Protein AF-A0A239CZN4-F1 (afdb_monomer_lite)

Structure (mmCIF, N/CA/C/O backbone):
data_AF-A0A239CZN4-F1
#
_entry.id   AF-A0A239CZN4-F1
#
loop_
_atom_site.group_PDB
_atom_site.id
_atom_site.type_symbol
_atom_site.label_atom_id
_atom_site.label_alt_id
_atom_site.label_comp_id
_atom_site.label_asym_id
_atom_site.label_entity_id
_atom_site.label_seq_id
_atom_site.pdbx_PDB_ins_code
_atom_site.Cartn_x
_atom_site.Cartn_y
_atom_site.Cartn_z
_atom_site.occupancy
_atom_site.B_iso_or_equiv
_atom_site.auth_seq_id
_atom_site.auth_comp_id
_atom_site.auth_asym_id
_atom_site.auth_atom_id
_atom_site.pdbx_PDB_model_num
ATOM 1 N N . MET A 1 1 ? -12.106 -15.933 10.822 1.00 53.41 1 MET A N 1
ATOM 2 C CA . MET A 1 1 ? -10.878 -16.719 10.555 1.00 53.41 1 MET A CA 1
ATOM 3 C C . MET A 1 1 ? -10.633 -17.685 11.707 1.00 53.41 1 MET A C 1
ATOM 5 O O . MET A 1 1 ? -11.242 -17.490 12.752 1.00 53.41 1 MET A O 1
ATOM 9 N N . ALA A 1 2 ? -9.791 -18.710 11.541 1.00 61.53 2 ALA A N 1
ATOM 10 C CA . ALA A 1 2 ? -9.478 -19.659 12.620 1.00 61.53 2 ALA A CA 1
ATOM 11 C C . ALA A 1 2 ? -8.825 -18.982 13.847 1.00 61.53 2 ALA A C 1
ATOM 13 O O . ALA A 1 2 ? -8.960 -19.475 14.961 1.00 61.53 2 ALA A O 1
ATOM 14 N N . ASP A 1 3 ? -8.218 -17.808 13.654 1.00 77.19 3 ASP A N 1
ATOM 15 C CA . ASP A 1 3 ? -7.420 -17.101 14.665 1.00 77.19 3 ASP A CA 1
ATOM 16 C C . ASP A 1 3 ? -8.192 -16.020 15.450 1.00 77.19 3 ASP A C 1
ATOM 18 O O . ASP A 1 3 ? -7.593 -15.159 16.084 1.00 77.19 3 ASP A O 1
ATOM 22 N N . GLY A 1 4 ? -9.530 -16.015 15.389 1.00 87.38 4 GLY A N 1
ATOM 23 C CA . GLY A 1 4 ? -10.356 -15.071 16.160 1.00 87.38 4 GLY A CA 1
ATOM 24 C C . GLY A 1 4 ? -10.508 -13.668 15.557 1.00 87.38 4 GLY A C 1
ATOM 25 O O . GLY A 1 4 ? -11.136 -12.811 16.172 1.00 87.38 4 GLY A O 1
ATOM 26 N N . PHE A 1 5 ? -10.006 -13.432 14.342 1.00 89.69 5 PHE A N 1
ATOM 27 C CA . PHE A 1 5 ? -10.217 -12.176 13.615 1.00 89.69 5 PHE A CA 1
ATOM 28 C C . PHE A 1 5 ? -11.452 -12.223 12.706 1.00 89.69 5 PHE A C 1
ATOM 30 O O . PHE A 1 5 ? -11.695 -13.215 11.995 1.00 89.69 5 PHE A O 1
ATOM 37 N N . ALA A 1 6 ? -12.177 -11.104 12.674 1.00 93.38 6 ALA A N 1
ATOM 38 C CA . ALA A 1 6 ? -13.019 -10.736 11.545 1.00 93.38 6 ALA A CA 1
ATOM 39 C C . ALA A 1 6 ? -12.123 -10.171 10.435 1.00 93.38 6 ALA A C 1
ATOM 41 O O . ALA A 1 6 ? -11.251 -9.348 10.699 1.00 93.38 6 ALA A O 1
ATOM 42 N N . ALA A 1 7 ? -12.322 -10.638 9.206 1.00 94.12 7 ALA A N 1
ATOM 43 C CA . ALA A 1 7 ? -11.531 -10.223 8.057 1.00 94.12 7 ALA A CA 1
ATOM 44 C C . ALA A 1 7 ? -12.462 -9.834 6.912 1.00 94.12 7 ALA A C 1
ATOM 46 O O . ALA A 1 7 ? -13.490 -10.478 6.696 1.00 94.12 7 ALA A O 1
ATOM 47 N N . ALA A 1 8 ? -12.075 -8.794 6.185 1.00 95.06 8 ALA A N 1
ATOM 48 C CA . ALA A 1 8 ? -12.744 -8.333 4.984 1.00 95.06 8 ALA A CA 1
ATOM 49 C C . ALA A 1 8 ? -11.689 -7.964 3.942 1.00 95.06 8 ALA A C 1
ATOM 51 O O . ALA A 1 8 ? -10.592 -7.518 4.283 1.00 95.06 8 ALA A O 1
ATOM 52 N N . THR A 1 9 ? -12.033 -8.148 2.675 1.00 95.69 9 THR A N 1
ATOM 53 C CA . THR A 1 9 ? -11.212 -7.758 1.533 1.00 95.69 9 THR A CA 1
ATOM 54 C C . THR A 1 9 ? -12.072 -6.964 0.564 1.00 95.69 9 THR A C 1
ATOM 56 O O . THR A 1 9 ? -13.264 -7.237 0.414 1.00 95.69 9 THR A O 1
ATOM 59 N N . ILE A 1 10 ? -11.471 -5.975 -0.093 1.00 95.12 10 ILE A N 1
ATOM 60 C CA . ILE A 1 10 ? -12.097 -5.247 -1.195 1.00 95.12 10 ILE A CA 1
ATOM 61 C C . ILE A 1 10 ? -11.219 -5.378 -2.437 1.00 95.12 10 ILE A C 1
ATOM 63 O O . ILE A 1 10 ? -9.991 -5.393 -2.345 1.00 95.12 10 ILE A O 1
ATOM 67 N N . GLU A 1 11 ? -11.859 -5.494 -3.597 1.00 95.62 11 GLU A N 1
ATOM 68 C CA . GLU A 1 11 ? -11.180 -5.440 -4.893 1.00 95.62 11 GLU A CA 1
ATOM 69 C C . GLU A 1 11 ? -10.540 -4.064 -5.087 1.00 95.62 11 GLU A C 1
ATOM 71 O O . GLU A 1 11 ? -11.185 -3.045 -4.839 1.00 95.62 11 GLU A O 1
ATOM 76 N N . LEU A 1 12 ? -9.297 -4.012 -5.568 1.00 94.88 12 LEU A N 1
ATOM 77 C CA . LEU A 1 12 ? -8.618 -2.748 -5.872 1.00 94.88 12 LEU A CA 1
ATOM 78 C C . LEU A 1 12 ? -9.277 -2.018 -7.058 1.00 94.88 12 LEU A C 1
ATOM 80 O O . LEU A 1 12 ? -9.853 -2.668 -7.934 1.00 94.88 12 LEU A O 1
ATOM 84 N N . PRO A 1 13 ? -9.174 -0.678 -7.144 1.00 96.50 13 PRO A N 1
ATOM 85 C CA . PRO A 1 13 ? -9.625 0.068 -8.315 1.00 96.50 13 PRO A CA 1
ATOM 86 C C . PRO A 1 13 ? -9.069 -0.507 -9.624 1.00 96.50 13 PRO A C 1
ATOM 88 O O . PRO A 1 13 ? -7.860 -0.547 -9.832 1.00 96.50 13 PRO A O 1
ATOM 91 N N . GLY A 1 14 ? -9.963 -0.937 -10.518 1.00 94.44 14 GLY A N 1
ATOM 92 C CA . GLY A 1 14 ? -9.586 -1.548 -11.796 1.00 94.44 14 GLY A CA 1
ATOM 93 C C . GLY A 1 14 ? -9.121 -3.008 -11.713 1.00 94.44 14 GLY A C 1
ATOM 94 O O . GLY A 1 14 ? -8.485 -3.474 -12.656 1.00 94.44 14 GLY A O 1
ATOM 95 N N . SER A 1 15 ? -9.419 -3.726 -10.627 1.00 92.50 15 SER A N 1
ATOM 96 C CA . SER A 1 15 ? -9.221 -5.179 -10.491 1.00 92.50 15 SER A CA 1
ATOM 97 C C . SER A 1 15 ? -10.546 -5.948 -10.531 1.00 92.50 15 SER A C 1
ATOM 99 O O . SER A 1 15 ? -11.621 -5.357 -10.407 1.00 92.50 15 SER A O 1
ATOM 101 N N . GLY A 1 16 ? -10.469 -7.267 -10.734 1.00 91.69 16 GLY A N 1
ATOM 102 C CA . GLY A 1 16 ? -11.645 -8.133 -10.840 1.00 91.69 16 GLY A CA 1
ATOM 103 C C . GLY A 1 16 ? -12.614 -7.653 -11.924 1.00 91.69 16 GLY A C 1
ATOM 104 O O . GLY A 1 16 ? -12.197 -7.338 -13.041 1.00 91.69 16 GLY A O 1
ATOM 105 N N . ASP A 1 17 ? -13.891 -7.542 -11.559 1.00 93.62 17 ASP A N 1
ATOM 106 C CA . ASP A 1 17 ? -14.970 -7.050 -12.429 1.00 93.62 17 ASP A CA 1
ATOM 107 C C . ASP A 1 17 ? -15.073 -5.511 -12.471 1.00 93.62 17 ASP A C 1
ATOM 109 O O . ASP A 1 17 ? -15.976 -4.952 -13.103 1.00 93.62 17 ASP A O 1
ATOM 113 N N . ARG A 1 18 ? -14.183 -4.785 -11.780 1.00 95.12 18 ARG A N 1
ATOM 114 C CA . ARG A 1 18 ? -14.235 -3.318 -11.730 1.00 95.12 18 ARG A CA 1
ATOM 115 C C . ARG A 1 18 ? -13.754 -2.718 -13.060 1.00 95.12 18 ARG A C 1
ATOM 117 O O . ARG A 1 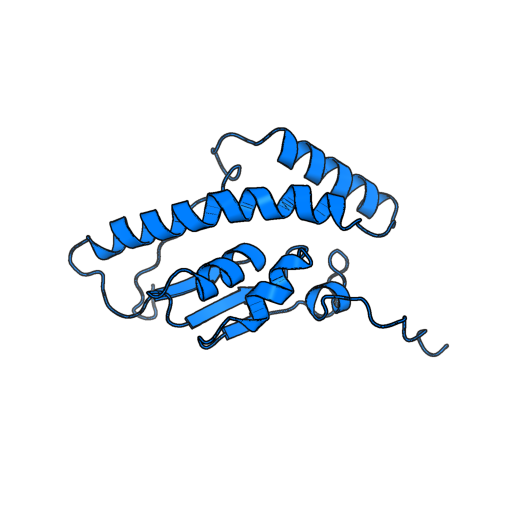18 ? -12.781 -3.209 -13.636 1.00 95.12 18 ARG A O 1
ATOM 124 N N . PRO A 1 19 ? -14.366 -1.611 -13.532 1.00 95.06 19 PRO A N 1
ATOM 125 C CA . PRO A 1 19 ? -13.938 -0.944 -14.757 1.00 95.06 19 PRO A CA 1
ATOM 126 C C . PRO A 1 19 ? -12.449 -0.597 -14.739 1.00 95.06 19 PRO A C 1
ATOM 128 O O . PRO A 1 19 ? -11.950 0.019 -13.791 1.00 95.06 19 PRO A O 1
ATOM 131 N N . ARG A 1 20 ? -11.749 -0.981 -15.808 1.00 93.50 20 ARG A N 1
ATOM 132 C CA . ARG A 1 20 ? -10.328 -0.690 -15.989 1.00 93.50 20 ARG A CA 1
ATOM 133 C C . ARG A 1 20 ? -10.107 0.791 -16.292 1.00 93.50 20 ARG A C 1
ATOM 135 O O . ARG A 1 20 ? -10.962 1.466 -16.863 1.00 93.50 20 ARG A O 1
ATOM 142 N N . SER A 1 21 ? -8.940 1.298 -15.901 1.00 94.06 21 SER A N 1
ATOM 143 C CA . SER A 1 21 ? -8.503 2.648 -16.254 1.00 94.06 21 SER A CA 1
ATOM 144 C C . SER A 1 21 ? -7.577 2.585 -17.458 1.00 94.06 21 SER A C 1
ATOM 146 O O . SER A 1 21 ? -6.497 2.010 -17.347 1.00 94.06 21 SER A O 1
ATOM 148 N N . ALA A 1 22 ? -7.942 3.242 -18.561 1.00 94.88 22 ALA A N 1
ATOM 149 C CA . ALA A 1 22 ? -7.109 3.287 -19.765 1.00 94.88 22 ALA A CA 1
ATOM 150 C C . ALA A 1 22 ? -5.688 3.816 -19.479 1.00 94.88 22 ALA A C 1
ATOM 152 O O . ALA A 1 22 ? -4.711 3.329 -20.039 1.00 94.88 22 ALA A O 1
ATOM 153 N N . SER A 1 23 ? -5.549 4.779 -18.559 1.00 93.69 23 SER A N 1
ATOM 154 C CA . SER A 1 23 ? -4.235 5.296 -18.154 1.00 93.69 23 SER A CA 1
ATOM 155 C C . SER A 1 23 ? -3.386 4.259 -17.412 1.00 93.69 23 SER A C 1
ATOM 157 O O . SER A 1 23 ? -2.176 4.203 -17.630 1.00 93.69 23 SER A O 1
ATOM 159 N N . ALA A 1 24 ? -4.014 3.435 -16.568 1.00 94.00 24 ALA A N 1
ATOM 160 C CA . ALA A 1 24 ? -3.340 2.379 -15.817 1.00 94.00 24 ALA A CA 1
ATOM 161 C C . ALA A 1 24 ? -2.992 1.196 -16.727 1.00 94.00 24 ALA A C 1
ATOM 163 O O . ALA A 1 24 ? -1.912 0.631 -16.609 1.00 94.00 24 ALA A O 1
ATOM 164 N N . GLU A 1 25 ? -3.864 0.857 -17.679 1.00 96.00 25 GLU A N 1
ATOM 165 C CA . GLU A 1 25 ? -3.579 -0.146 -18.710 1.00 96.00 25 GLU A CA 1
ATOM 166 C C . GLU A 1 25 ? -2.394 0.270 -19.581 1.00 96.00 25 GLU A C 1
ATOM 168 O O . GLU A 1 25 ? -1.489 -0.531 -19.809 1.00 96.00 25 GLU A O 1
ATOM 173 N N . GLN A 1 26 ? -2.342 1.538 -19.997 1.00 97.06 26 GLN A N 1
ATOM 174 C CA . GLN A 1 26 ? -1.193 2.060 -20.731 1.00 97.06 26 GLN A CA 1
ATOM 175 C C . GLN A 1 26 ? 0.088 2.015 -19.886 1.00 97.06 26 GLN A C 1
ATOM 177 O O . GLN A 1 26 ? 1.125 1.599 -20.392 1.00 97.06 26 GLN A O 1
ATOM 182 N N . ALA A 1 27 ? 0.030 2.399 -18.604 1.00 96.69 27 ALA A N 1
ATOM 183 C CA . ALA A 1 27 ? 1.193 2.334 -17.714 1.00 96.69 27 ALA A CA 1
ATOM 184 C C . ALA A 1 27 ? 1.678 0.887 -17.505 1.00 96.69 27 ALA A C 1
ATOM 186 O O . ALA A 1 27 ? 2.877 0.632 -17.550 1.00 96.69 27 ALA A O 1
ATOM 187 N N . HIS A 1 28 ? 0.762 -0.077 -17.369 1.00 94.69 28 HIS A N 1
ATOM 188 C CA . HIS A 1 28 ? 1.096 -1.503 -17.347 1.00 94.69 28 HIS A CA 1
ATOM 189 C C . HIS A 1 28 ? 1.739 -1.983 -18.654 1.00 94.69 28 HIS A C 1
ATOM 191 O O . HIS A 1 28 ? 2.678 -2.772 -18.616 1.00 94.69 28 HIS A O 1
ATOM 197 N N . ALA A 1 29 ? 1.248 -1.541 -19.814 1.00 96.94 29 ALA A N 1
ATOM 198 C CA . ALA A 1 29 ? 1.836 -1.910 -21.100 1.00 96.94 29 ALA A CA 1
ATOM 199 C C . ALA A 1 29 ? 3.254 -1.337 -21.263 1.00 96.94 29 ALA A C 1
ATOM 201 O O . ALA A 1 29 ? 4.139 -2.015 -21.781 1.00 96.94 29 ALA A O 1
ATOM 202 N N . ASP A 1 30 ? 3.475 -0.105 -20.804 1.00 96.88 30 ASP A N 1
ATOM 203 C CA . ASP A 1 30 ? 4.794 0.530 -20.810 1.00 96.88 30 ASP A CA 1
ATOM 204 C C . ASP A 1 30 ? 5.760 -0.178 -19.843 1.00 96.88 30 ASP A C 1
ATOM 206 O O . ASP A 1 30 ? 6.906 -0.435 -20.211 1.00 96.88 30 ASP A O 1
ATOM 210 N N . LEU A 1 31 ? 5.278 -0.575 -18.658 1.00 94.62 31 LEU A N 1
ATOM 211 C CA . LEU A 1 31 ? 6.028 -1.384 -17.695 1.00 94.62 31 LEU A CA 1
ATOM 212 C C . LEU A 1 31 ? 6.470 -2.722 -18.298 1.00 94.62 31 LEU A C 1
ATOM 214 O O . LEU A 1 31 ? 7.655 -3.040 -18.267 1.00 94.62 31 LEU A O 1
ATOM 218 N N . HIS A 1 32 ? 5.539 -3.494 -18.866 1.00 94.50 32 HIS A N 1
ATOM 219 C CA . HIS A 1 32 ? 5.872 -4.788 -19.466 1.00 94.50 32 HIS A CA 1
ATOM 220 C C . HIS A 1 32 ? 6.893 -4.647 -20.594 1.00 94.50 32 HIS A C 1
ATOM 222 O O . HIS A 1 32 ? 7.833 -5.430 -20.653 1.00 94.50 32 HIS A O 1
ATOM 228 N N . ARG A 1 33 ? 6.772 -3.613 -21.434 1.00 95.75 33 ARG A N 1
ATOM 229 C CA . ARG A 1 33 ? 7.733 -3.356 -22.514 1.00 95.75 33 ARG A CA 1
ATOM 230 C C . ARG A 1 33 ? 9.150 -3.116 -21.985 1.00 95.75 33 ARG A C 1
ATOM 232 O O . ARG A 1 33 ? 10.096 -3.645 -22.558 1.00 95.75 33 ARG A O 1
ATOM 239 N N . ALA A 1 34 ? 9.295 -2.342 -20.906 1.00 92.88 34 ALA A N 1
ATOM 240 C CA . ALA A 1 34 ? 10.596 -2.101 -20.280 1.00 92.88 34 ALA A CA 1
ATOM 241 C C . ALA A 1 34 ? 11.189 -3.397 -19.703 1.00 92.88 34 ALA A C 1
ATOM 243 O O . ALA A 1 34 ? 12.350 -3.712 -19.959 1.00 92.88 34 ALA A O 1
ATOM 244 N N . LEU A 1 35 ? 10.371 -4.187 -18.998 1.00 90.25 35 LEU A N 1
ATOM 245 C CA . LEU A 1 35 ? 10.789 -5.469 -18.423 1.00 90.25 35 LEU A CA 1
ATOM 246 C C . LEU A 1 35 ? 11.209 -6.480 -19.502 1.00 90.25 35 LEU A C 1
ATOM 248 O O . LEU A 1 35 ? 12.262 -7.099 -19.384 1.00 90.25 35 LEU A O 1
ATOM 252 N N . GLU A 1 36 ? 10.431 -6.614 -20.578 1.00 92.56 36 GLU A N 1
ATOM 253 C CA . GLU A 1 36 ? 10.745 -7.494 -21.713 1.00 92.56 36 GLU A CA 1
ATOM 254 C C . GLU A 1 36 ? 12.032 -7.080 -22.440 1.00 92.56 36 GLU A C 1
ATOM 256 O O . GLU A 1 36 ? 12.768 -7.934 -22.936 1.00 92.56 36 GLU A O 1
ATOM 261 N N . ALA A 1 37 ? 12.325 -5.778 -22.485 1.00 92.75 37 ALA A N 1
ATOM 262 C CA . ALA A 1 37 ? 13.559 -5.242 -23.051 1.00 92.75 37 ALA A CA 1
ATOM 263 C C . ALA A 1 37 ? 14.769 -5.350 -22.100 1.00 92.75 37 ALA A C 1
ATOM 265 O O . ALA A 1 37 ? 15.896 -5.083 -22.518 1.00 92.75 37 ALA A O 1
ATOM 266 N N . GLY A 1 38 ? 14.560 -5.735 -20.834 1.00 88.69 38 GLY A N 1
ATOM 267 C CA . GLY A 1 38 ? 15.595 -5.707 -19.796 1.00 88.69 38 GLY A CA 1
ATOM 268 C C . GLY A 1 38 ? 16.062 -4.288 -19.450 1.00 88.69 38 GLY A C 1
ATOM 269 O O . GLY A 1 38 ? 17.177 -4.103 -18.959 1.00 88.69 38 GLY A O 1
ATOM 270 N N . GLU A 1 39 ? 15.239 -3.281 -19.745 1.00 88.62 39 GLU A N 1
ATOM 271 C CA . GLU A 1 39 ? 15.525 -1.879 -19.468 1.00 88.62 39 GLU A CA 1
ATOM 272 C C . GLU A 1 39 ? 15.087 -1.506 -18.042 1.00 88.62 39 GLU A C 1
ATOM 274 O O . GLU A 1 39 ? 14.123 -2.069 -17.514 1.00 88.62 39 GLU A O 1
ATOM 279 N N . PRO A 1 40 ? 15.756 -0.534 -17.393 1.00 85.81 40 PRO A N 1
ATOM 280 C CA . PRO A 1 40 ? 15.296 -0.014 -16.113 1.00 85.81 40 PRO A CA 1
ATOM 281 C C . PRO A 1 40 ? 13.866 0.531 -16.210 1.00 85.81 40 PRO A C 1
ATOM 283 O O . PRO A 1 40 ? 13.552 1.332 -17.092 1.00 85.81 40 PRO A O 1
ATOM 286 N N . VAL A 1 41 ? 13.011 0.149 -15.261 1.00 89.38 41 VAL A N 1
ATOM 287 C CA . VAL A 1 41 ? 11.665 0.719 -15.144 1.00 89.38 41 VAL A CA 1
ATOM 288 C C . VAL A 1 41 ? 11.785 2.174 -14.685 1.00 89.38 41 VAL A C 1
ATOM 290 O O . VAL A 1 41 ? 12.280 2.451 -13.594 1.00 89.38 41 VAL A O 1
ATOM 293 N N . GLY A 1 42 ? 11.344 3.111 -15.526 1.00 89.62 42 GLY A N 1
ATOM 294 C CA . GLY A 1 42 ? 11.400 4.540 -15.219 1.00 89.62 42 GLY A CA 1
ATOM 295 C C . GLY A 1 42 ? 10.421 4.957 -14.116 1.00 89.62 42 GLY A C 1
ATOM 296 O O . GLY A 1 42 ? 9.295 4.462 -14.062 1.00 89.62 42 GLY A O 1
ATOM 297 N N . GLU A 1 43 ? 10.822 5.926 -13.286 1.00 90.88 43 GLU A N 1
ATOM 298 C CA . GLU A 1 43 ? 9.994 6.474 -12.196 1.00 90.88 43 GLU A CA 1
ATOM 299 C C . GLU A 1 43 ? 8.628 6.967 -12.693 1.00 90.88 43 GLU A C 1
ATOM 301 O O . GLU A 1 43 ? 7.611 6.693 -12.067 1.00 90.88 43 GLU A O 1
ATOM 306 N N . GLU A 1 44 ? 8.569 7.593 -13.873 1.00 93.88 44 GLU A N 1
ATOM 307 C CA . GLU A 1 44 ? 7.309 8.058 -14.470 1.00 93.88 44 GLU A CA 1
ATOM 308 C C . GLU A 1 44 ? 6.313 6.911 -14.734 1.00 93.88 44 GLU A C 1
ATOM 310 O O . GLU A 1 44 ? 5.103 7.079 -14.553 1.00 93.88 44 GLU A O 1
ATOM 315 N N . ILE A 1 45 ? 6.801 5.733 -15.147 1.00 94.88 45 ILE A N 1
ATOM 316 C CA . ILE A 1 45 ? 5.958 4.548 -15.369 1.00 94.88 45 ILE A CA 1
ATOM 317 C C . ILE A 1 45 ? 5.379 4.081 -14.031 1.00 94.88 45 ILE A C 1
ATOM 319 O O . ILE A 1 45 ? 4.178 3.820 -13.939 1.00 94.88 45 ILE A O 1
ATOM 323 N N . VAL A 1 46 ? 6.221 4.019 -12.994 1.00 93.81 46 VAL A N 1
ATOM 324 C CA . VAL A 1 46 ? 5.819 3.630 -11.635 1.00 93.81 46 VAL A CA 1
ATOM 325 C C . VAL A 1 46 ? 4.797 4.615 -11.069 1.00 93.81 46 VAL A C 1
ATOM 327 O O . VAL A 1 46 ? 3.749 4.191 -10.584 1.00 93.81 46 VAL A O 1
ATOM 330 N N . ASP A 1 47 ? 5.040 5.918 -11.193 1.00 95.31 47 ASP A N 1
ATOM 331 C CA . ASP A 1 47 ? 4.149 6.964 -10.694 1.00 95.31 47 ASP A CA 1
ATOM 332 C C . ASP A 1 47 ? 2.772 6.897 -11.359 1.00 95.31 47 ASP A C 1
ATOM 334 O O . ASP A 1 47 ? 1.747 6.869 -10.672 1.00 95.31 47 ASP A O 1
ATOM 338 N N . ARG A 1 48 ? 2.731 6.799 -12.696 1.00 96.19 48 ARG A N 1
ATOM 339 C CA . ARG A 1 48 ? 1.481 6.670 -13.465 1.00 96.19 48 ARG A CA 1
ATOM 340 C C . ARG A 1 48 ? 0.707 5.400 -13.127 1.00 96.19 48 ARG A C 1
ATOM 342 O O . ARG A 1 48 ? -0.518 5.391 -13.263 1.00 96.19 48 ARG A O 1
ATOM 349 N N . LEU A 1 49 ? 1.403 4.339 -12.724 1.00 94.88 49 LEU A N 1
ATOM 350 C CA . LEU A 1 49 ? 0.789 3.070 -12.365 1.00 94.88 49 LEU A CA 1
ATOM 351 C C . LEU A 1 49 ? 0.252 3.068 -10.926 1.00 94.88 49 LEU A C 1
ATOM 353 O O . LEU A 1 49 ? -0.864 2.607 -10.682 1.00 94.88 49 LEU A O 1
ATOM 357 N N . VAL A 1 50 ? 1.037 3.575 -9.976 1.00 95.75 50 VAL A N 1
ATOM 358 C CA . VAL A 1 50 ? 0.799 3.372 -8.542 1.00 95.75 50 VAL A CA 1
ATOM 359 C C . VAL A 1 50 ? 0.083 4.554 -7.893 1.00 95.75 50 VAL A C 1
ATOM 361 O O . VAL A 1 50 ? -0.843 4.329 -7.115 1.00 95.75 50 VAL A O 1
ATOM 364 N N . LEU A 1 51 ? 0.434 5.806 -8.205 1.00 96.38 51 LEU A N 1
ATOM 365 C CA . LEU A 1 51 ? -0.145 6.963 -7.501 1.00 96.38 51 LEU A CA 1
ATOM 366 C C . LEU A 1 51 ? -1.666 7.090 -7.707 1.00 96.38 51 LEU A C 1
ATOM 368 O O . LEU A 1 51 ? -2.381 7.184 -6.707 1.00 96.38 51 LEU A O 1
ATOM 372 N N . PRO A 1 52 ? -2.215 6.973 -8.937 1.00 96.56 52 PRO A N 1
ATOM 373 C CA . PRO A 1 52 ? -3.665 7.023 -9.131 1.00 96.56 52 PRO A CA 1
ATOM 374 C C . PRO A 1 52 ? -4.406 5.862 -8.455 1.00 96.56 52 PRO A C 1
ATOM 376 O O . PRO A 1 52 ? -5.573 6.003 -8.080 1.00 96.56 52 PRO A O 1
ATOM 379 N N . LEU A 1 53 ? -3.745 4.705 -8.316 1.00 96.81 53 LEU A N 1
ATOM 380 C CA . LEU A 1 53 ? -4.286 3.566 -7.582 1.00 96.81 53 LEU A CA 1
ATOM 381 C C . LEU A 1 53 ? -4.366 3.884 -6.086 1.00 96.81 53 LEU A C 1
ATOM 383 O O . LEU A 1 53 ? -5.415 3.657 -5.489 1.00 96.81 53 LEU A O 1
ATOM 387 N N . VAL A 1 54 ? -3.302 4.436 -5.495 1.00 97.50 54 VAL A N 1
ATOM 388 C CA . VAL A 1 54 ? -3.266 4.841 -4.079 1.00 97.50 54 VAL A CA 1
ATOM 389 C C . VAL A 1 54 ? -4.337 5.889 -3.784 1.00 97.50 54 VAL A C 1
ATOM 391 O O . VAL A 1 54 ? -5.128 5.701 -2.859 1.00 97.50 54 VAL A O 1
ATOM 394 N N . ASP A 1 55 ? -4.426 6.936 -4.607 1.00 97.50 55 ASP A N 1
ATOM 395 C CA . ASP A 1 55 ? -5.375 8.039 -4.414 1.00 97.50 55 ASP A CA 1
ATOM 396 C C . ASP A 1 55 ? -6.841 7.583 -4.447 1.00 97.50 55 ASP A C 1
ATOM 398 O O . ASP A 1 55 ? -7.696 8.183 -3.797 1.00 97.50 55 ASP A O 1
ATOM 402 N N . ARG A 1 56 ? -7.144 6.500 -5.174 1.00 97.88 56 ARG A N 1
ATOM 403 C CA . ARG A 1 56 ? -8.484 5.898 -5.210 1.00 97.88 56 ARG A CA 1
ATOM 404 C C . ARG A 1 56 ? -8.701 4.852 -4.125 1.00 97.88 56 ARG A C 1
ATOM 406 O O . AR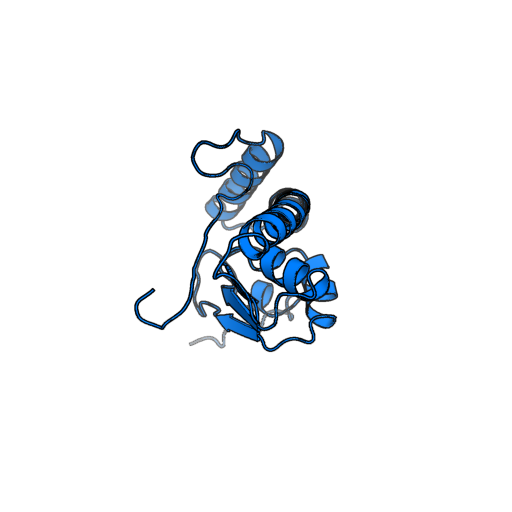G A 1 56 ? -9.753 4.839 -3.496 1.00 97.88 56 ARG A O 1
ATOM 413 N N . ALA A 1 57 ? -7.729 3.970 -3.911 1.00 97.94 57 ALA A N 1
ATOM 414 C CA . ALA A 1 57 ? -7.874 2.838 -3.003 1.00 97.94 57 ALA A CA 1
ATOM 415 C C . ALA A 1 57 ? -7.965 3.284 -1.539 1.00 97.94 57 ALA A C 1
ATOM 417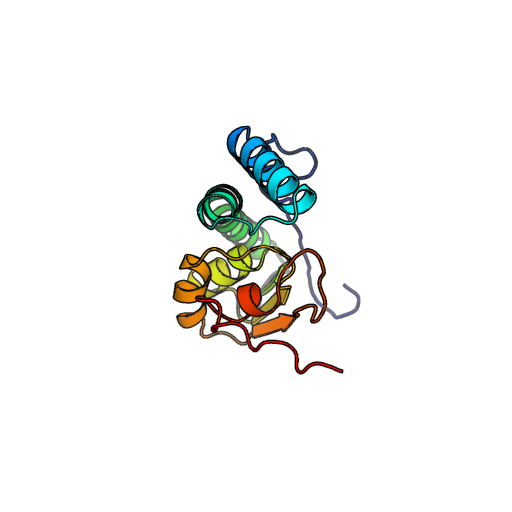 O O . ALA A 1 57 ? -8.702 2.683 -0.764 1.00 97.94 57 ALA A O 1
ATOM 418 N N . VAL A 1 58 ? -7.232 4.331 -1.148 1.00 98.31 58 VAL A N 1
ATOM 419 C CA . VAL A 1 58 ? -7.165 4.774 0.253 1.00 98.31 58 VAL A CA 1
ATOM 420 C C . VAL A 1 58 ? -8.529 5.265 0.764 1.00 98.31 58 VAL A C 1
ATOM 422 O O . VAL A 1 58 ? -8.995 4.704 1.757 1.00 98.31 58 VAL A O 1
ATOM 425 N N . PRO A 1 59 ? -9.238 6.200 0.094 1.00 98.50 59 PRO A N 1
ATOM 426 C CA . PRO A 1 59 ? -10.592 6.580 0.506 1.00 98.50 59 PRO A CA 1
ATOM 427 C C . PRO A 1 59 ? -11.591 5.416 0.496 1.00 98.50 59 PRO A C 1
ATOM 429 O O . PRO A 1 59 ? -12.461 5.344 1.362 1.00 98.50 59 PRO A O 1
ATOM 432 N N . GLU A 1 60 ? -11.471 4.484 -0.455 1.00 98.31 60 GLU A N 1
ATOM 433 C CA . GLU A 1 60 ? -12.336 3.298 -0.508 1.00 98.31 60 GLU A CA 1
ATOM 434 C C . GLU A 1 60 ? -12.125 2.380 0.703 1.00 98.31 60 GLU A C 1
ATOM 436 O O . GLU A 1 60 ? -13.097 1.890 1.277 1.00 98.31 60 GLU A O 1
ATOM 441 N N . TRP A 1 61 ? -10.878 2.197 1.146 1.00 98.31 61 TRP A N 1
ATOM 442 C CA . TRP A 1 61 ? -10.570 1.474 2.380 1.00 98.31 61 TRP A CA 1
ATOM 443 C C . TRP A 1 61 ? -11.103 2.188 3.623 1.00 98.31 61 TRP A C 1
ATOM 445 O O . TRP A 1 61 ? -11.666 1.529 4.495 1.00 98.31 61 TRP A O 1
ATOM 455 N N . GLN A 1 62 ? -10.984 3.515 3.705 1.00 98.31 62 GLN A N 1
ATOM 456 C CA . GLN A 1 62 ? -11.545 4.289 4.821 1.00 98.31 62 GLN A CA 1
ATOM 457 C C . GLN A 1 62 ? -13.070 4.129 4.897 1.00 98.31 62 GLN A C 1
ATOM 459 O O . GLN A 1 62 ? -13.604 3.835 5.966 1.00 98.31 62 GLN A O 1
ATOM 464 N N . ALA A 1 63 ? -13.761 4.214 3.755 1.00 98.44 63 ALA A N 1
ATOM 465 C CA . ALA A 1 63 ? -15.202 3.987 3.671 1.00 98.44 63 ALA A CA 1
ATOM 466 C C . ALA A 1 63 ? -15.593 2.534 4.002 1.00 98.44 63 ALA A C 1
ATOM 468 O O . ALA A 1 63 ? -16.609 2.293 4.657 1.00 98.44 63 ALA A O 1
ATOM 469 N N . ALA A 1 64 ? -14.783 1.553 3.592 1.00 97.81 64 ALA A N 1
ATOM 470 C CA . ALA A 1 64 ? -14.988 0.158 3.970 1.00 97.81 64 ALA A CA 1
ATOM 471 C C . ALA A 1 64 ? -14.854 -0.035 5.488 1.00 97.81 64 ALA A C 1
ATOM 473 O O . ALA A 1 64 ? -15.676 -0.725 6.088 1.00 97.81 64 ALA A O 1
ATOM 474 N N . LEU A 1 65 ? -13.872 0.608 6.128 1.00 97.38 65 LEU A N 1
ATOM 475 C CA . LEU A 1 65 ? -13.726 0.590 7.584 1.00 97.38 65 LEU A CA 1
ATOM 476 C C . LEU A 1 65 ? -14.903 1.267 8.289 1.00 97.38 65 LEU A C 1
ATOM 478 O O . LEU A 1 65 ? -15.383 0.725 9.281 1.00 97.38 65 LEU A O 1
ATOM 482 N N . ASP A 1 66 ? -15.404 2.391 7.771 1.00 97.56 66 ASP A N 1
ATOM 483 C CA . ASP A 1 66 ? -16.612 3.041 8.298 1.00 97.56 66 ASP A CA 1
ATOM 484 C C . ASP A 1 66 ? -17.806 2.080 8.278 1.00 97.56 66 ASP A C 1
ATOM 486 O O . ASP A 1 66 ? -18.479 1.886 9.293 1.00 97.56 66 ASP A O 1
ATOM 490 N N . ALA A 1 67 ? -18.040 1.431 7.135 1.00 97.38 67 ALA A N 1
ATOM 491 C CA . ALA A 1 67 ? -19.131 0.482 6.977 1.00 97.38 67 ALA A CA 1
ATOM 492 C C . ALA A 1 67 ? -18.966 -0.734 7.901 1.00 97.38 67 ALA A C 1
ATOM 494 O O . ALA A 1 67 ? -19.908 -1.099 8.604 1.00 97.38 67 ALA A O 1
ATOM 495 N N . LEU A 1 68 ? -17.775 -1.338 7.951 1.00 96.19 68 LEU A N 1
ATOM 496 C CA . LEU A 1 68 ? -17.506 -2.524 8.766 1.00 96.19 68 LEU A CA 1
ATOM 497 C C . LEU A 1 68 ? -17.638 -2.231 10.262 1.00 96.19 68 LEU A C 1
ATOM 499 O O . LEU A 1 68 ? -18.295 -2.985 10.972 1.00 96.19 68 LEU A O 1
ATOM 503 N N . LEU A 1 69 ? -17.074 -1.124 10.743 1.00 95.06 69 LEU A N 1
ATOM 504 C CA . LEU A 1 69 ? -17.128 -0.757 12.161 1.00 95.06 69 LEU A CA 1
ATOM 505 C C . LEU A 1 69 ? -18.512 -0.254 12.601 1.00 95.06 69 LEU A C 1
ATOM 507 O O . LEU A 1 69 ? -18.752 -0.114 13.798 1.00 95.06 69 LEU A O 1
ATOM 511 N N . SER A 1 70 ? -19.434 -0.011 11.662 1.00 95.38 70 SER A N 1
ATOM 512 C CA . SER A 1 70 ? -20.841 0.257 11.982 1.00 95.38 70 SER A CA 1
ATOM 513 C C . SER A 1 70 ? -21.659 -1.014 12.259 1.00 95.38 70 SER A C 1
ATOM 515 O O . SER A 1 70 ? -22.757 -0.931 12.815 1.00 95.38 70 SER A O 1
ATOM 517 N N . LEU A 1 71 ? -21.151 -2.194 11.880 1.00 95.88 71 LEU A N 1
ATOM 518 C CA . LEU A 1 71 ? -21.864 -3.457 12.053 1.00 95.88 71 LEU A CA 1
ATOM 519 C C . LEU A 1 71 ? -21.774 -3.958 13.504 1.00 95.88 71 LEU A C 1
ATOM 521 O O . LEU A 1 71 ? -20.703 -3.927 14.115 1.00 95.88 71 LEU A O 1
ATOM 525 N N . PRO A 1 72 ? -22.872 -4.499 14.063 1.00 94.56 72 PRO A N 1
ATOM 526 C CA . PRO A 1 72 ? -22.848 -5.062 15.404 1.00 94.56 72 PRO A CA 1
ATOM 527 C C . PRO A 1 72 ? -21.883 -6.253 15.471 1.00 94.56 72 PRO A C 1
ATOM 529 O O . PRO A 1 72 ? -21.923 -7.154 14.634 1.00 94.56 72 PRO A O 1
ATOM 532 N N . GLY A 1 73 ? -21.035 -6.269 16.499 1.00 90.00 73 GLY A N 1
ATOM 533 C CA . GLY A 1 73 ? -20.050 -7.332 16.719 1.00 90.00 73 GLY A CA 1
ATOM 534 C C . GLY A 1 73 ? -18.693 -7.103 16.049 1.00 90.00 73 GLY A C 1
ATOM 535 O O . GLY A 1 73 ? -17.784 -7.893 16.294 1.00 90.00 73 GLY A O 1
ATOM 536 N N . LEU A 1 74 ? -18.524 -6.028 15.269 1.00 92.00 74 LEU A N 1
ATOM 537 C CA . LEU A 1 74 ? -17.222 -5.586 14.766 1.00 92.00 74 LEU A CA 1
ATOM 538 C C . LEU A 1 74 ? -16.747 -4.354 15.547 1.00 92.00 74 LEU A C 1
ATOM 540 O O . LEU A 1 74 ? -17.473 -3.379 15.706 1.00 92.00 74 LEU A O 1
ATOM 544 N N . GLY A 1 75 ? -15.523 -4.412 16.064 1.00 86.81 75 GLY A N 1
ATOM 545 C CA . GLY A 1 75 ? -14.913 -3.346 16.853 1.00 86.81 75 GLY A CA 1
ATOM 546 C C . GLY A 1 75 ? -13.495 -3.714 17.287 1.00 86.81 75 GLY A C 1
ATOM 547 O O . GLY A 1 75 ? -12.996 -4.785 16.947 1.00 86.81 75 GLY A O 1
ATOM 548 N N . GLY A 1 76 ? -12.857 -2.840 18.066 1.00 87.00 76 GLY A N 1
ATOM 549 C CA . GLY A 1 76 ? -11.473 -3.031 18.508 1.00 87.00 76 GLY A CA 1
ATOM 550 C C . GLY A 1 76 ? -10.432 -2.534 17.492 1.00 87.00 76 GLY A C 1
ATOM 551 O O . GLY A 1 76 ? -10.780 -1.790 16.573 1.00 87.00 76 GLY A O 1
ATOM 552 N N . PRO A 1 77 ? -9.145 -2.882 17.688 1.00 91.44 77 PRO A N 1
ATOM 553 C CA . PRO A 1 77 ? -8.063 -2.420 16.823 1.00 91.44 77 PRO A CA 1
ATOM 554 C C . PRO A 1 77 ? -8.167 -3.033 15.423 1.00 91.44 77 PRO A C 1
ATOM 556 O O . PRO A 1 77 ? -8.449 -4.222 15.273 1.00 91.44 77 PRO A O 1
ATOM 559 N N . VAL A 1 78 ? -7.887 -2.229 14.397 1.00 96.81 78 VAL A N 1
ATOM 560 C CA . VAL A 1 78 ? -7.871 -2.675 12.999 1.00 96.81 78 VAL A CA 1
ATOM 561 C C . VAL A 1 78 ? -6.438 -2.999 12.587 1.00 96.81 78 VAL A C 1
ATOM 563 O O . VAL A 1 78 ? -5.522 -2.215 12.830 1.00 96.81 78 VAL A O 1
ATOM 566 N N . GLY A 1 79 ? -6.237 -4.147 11.943 1.00 96.81 79 GLY A N 1
ATOM 567 C CA . GLY A 1 79 ? -4.994 -4.473 11.244 1.00 96.81 79 GLY A CA 1
ATOM 568 C C . GLY A 1 79 ? -5.165 -4.324 9.734 1.00 96.81 79 GLY A C 1
ATOM 569 O O . GLY A 1 79 ? -6.228 -4.654 9.208 1.00 96.81 79 GLY A O 1
ATOM 570 N N . PHE A 1 80 ? -4.127 -3.866 9.033 1.00 97.56 80 PHE A N 1
ATOM 571 C CA . PHE A 1 80 ? -4.093 -3.871 7.568 1.00 97.56 80 PHE A CA 1
ATOM 572 C C . PHE A 1 80 ? -3.097 -4.909 7.045 1.00 97.56 80 PHE A C 1
ATOM 574 O O . PHE A 1 80 ? -1.999 -5.053 7.577 1.00 97.56 80 PHE A O 1
ATOM 581 N N . SER A 1 81 ? -3.470 -5.626 5.988 1.00 95.88 81 SER A N 1
ATOM 582 C CA . SER A 1 81 ? -2.579 -6.550 5.286 1.00 95.88 81 SER A CA 1
ATOM 583 C C . SER A 1 81 ? -2.754 -6.377 3.783 1.00 95.88 81 SER A C 1
ATOM 585 O O . SER A 1 81 ? -3.884 -6.437 3.296 1.00 95.88 81 SER A O 1
ATOM 587 N N . GLY A 1 82 ? -1.668 -6.134 3.042 1.00 93.00 82 GLY A N 1
ATOM 588 C CA . GLY A 1 82 ? -1.778 -5.829 1.614 1.00 93.00 82 GLY A CA 1
ATOM 589 C C . GLY A 1 82 ? -0.470 -5.876 0.826 1.00 93.00 82 GLY A C 1
ATOM 590 O O . GLY A 1 82 ? 0.607 -5.602 1.355 1.00 93.00 82 GLY A O 1
ATOM 591 N N . GLY A 1 83 ? -0.592 -6.228 -0.460 1.00 87.69 83 GLY A N 1
ATOM 592 C CA . GLY A 1 83 ? 0.540 -6.423 -1.376 1.00 87.69 83 GLY A CA 1
ATOM 593 C C . GLY A 1 83 ? 0.946 -5.210 -2.212 1.00 87.69 83 GLY A C 1
ATOM 594 O O . GLY A 1 83 ? 2.080 -5.145 -2.669 1.00 87.69 83 GLY A O 1
ATOM 595 N N . VAL A 1 84 ? 0.061 -4.225 -2.388 1.00 93.44 84 VAL A N 1
ATOM 596 C CA . VAL A 1 84 ? 0.456 -2.923 -2.947 1.00 93.44 84 VAL A CA 1
ATOM 597 C C . VAL A 1 84 ? 0.931 -2.063 -1.786 1.00 93.44 84 VAL A C 1
ATOM 599 O O . VAL A 1 84 ? 0.135 -1.383 -1.134 1.00 93.44 84 VAL A O 1
ATOM 602 N N . ILE A 1 85 ? 2.227 -2.144 -1.487 1.00 94.38 85 ILE A N 1
ATOM 603 C CA . ILE A 1 85 ? 2.819 -1.552 -0.280 1.00 94.38 85 ILE A CA 1
ATOM 604 C C . ILE A 1 85 ? 2.535 -0.052 -0.153 1.00 94.38 85 ILE A C 1
ATOM 606 O O . ILE A 1 85 ? 2.240 0.409 0.944 1.00 94.38 85 ILE A O 1
ATOM 610 N N . ALA A 1 86 ? 2.506 0.688 -1.265 1.00 96.25 86 ALA A N 1
ATOM 611 C CA . ALA A 1 86 ? 2.199 2.118 -1.273 1.00 96.25 86 ALA A CA 1
ATOM 612 C C . ALA A 1 86 ? 0.798 2.443 -0.715 1.00 96.25 86 ALA A C 1
ATOM 614 O O . ALA A 1 86 ? 0.638 3.415 0.020 1.00 96.25 86 ALA A O 1
ATOM 615 N N . VAL A 1 87 ? -0.210 1.598 -0.982 1.00 97.50 87 VAL A N 1
ATOM 616 C CA . VAL A 1 87 ? -1.560 1.757 -0.403 1.00 97.50 87 VAL A CA 1
ATOM 617 C C . VAL A 1 87 ? -1.503 1.568 1.111 1.00 97.50 87 VAL A C 1
ATOM 619 O O . VAL A 1 87 ? -2.066 2.365 1.858 1.00 97.50 87 VAL A O 1
ATOM 622 N N . GLY A 1 88 ? -0.799 0.527 1.564 1.00 97.06 88 GLY A N 1
ATOM 623 C CA . GLY A 1 88 ? -0.651 0.229 2.986 1.00 97.06 88 GLY A CA 1
ATOM 624 C C . GLY A 1 88 ? 0.139 1.288 3.752 1.00 97.06 88 GLY A C 1
ATOM 625 O O . GLY A 1 88 ? -0.253 1.645 4.858 1.00 97.06 88 GLY A O 1
ATOM 626 N N . VAL A 1 89 ? 1.202 1.834 3.155 1.00 97.38 89 VAL A N 1
ATOM 627 C CA . VAL A 1 89 ? 1.980 2.945 3.723 1.00 97.38 89 VAL A CA 1
ATOM 628 C C . VAL A 1 89 ? 1.105 4.184 3.876 1.00 97.38 89 VAL A C 1
ATOM 630 O O . VAL A 1 89 ? 1.013 4.716 4.981 1.00 97.38 89 VAL A O 1
ATOM 633 N N . ARG A 1 90 ? 0.398 4.606 2.817 1.00 97.88 90 ARG A N 1
ATOM 634 C CA . ARG A 1 90 ? -0.494 5.770 2.894 1.00 97.88 90 ARG A CA 1
ATOM 635 C C . ARG A 1 90 ? -1.572 5.571 3.958 1.00 97.88 90 ARG A C 1
ATOM 637 O O . ARG A 1 90 ? -1.786 6.469 4.767 1.00 97.88 90 ARG A O 1
ATOM 644 N N . LEU A 1 91 ? -2.214 4.400 3.999 1.00 98.12 91 LEU A N 1
ATOM 645 C CA . LEU A 1 91 ? -3.203 4.063 5.029 1.00 98.12 91 LEU A CA 1
ATOM 646 C C . LEU A 1 91 ? -2.618 4.143 6.444 1.00 98.12 91 LEU A C 1
ATOM 648 O O . LEU A 1 91 ? -3.235 4.749 7.312 1.00 98.12 91 LEU A O 1
ATOM 652 N N . ALA A 1 92 ? -1.421 3.602 6.674 1.00 97.75 92 ALA A N 1
ATOM 653 C CA . ALA A 1 92 ? -0.760 3.655 7.978 1.00 97.75 92 ALA A CA 1
ATOM 654 C C . ALA A 1 92 ? -0.435 5.088 8.445 1.00 97.75 92 ALA A C 1
ATOM 656 O O . ALA A 1 92 ? -0.294 5.320 9.645 1.00 97.75 92 ALA A O 1
ATOM 657 N N . VAL A 1 93 ? -0.316 6.043 7.516 1.00 97.94 93 VAL A N 1
ATOM 658 C CA . VAL A 1 93 ? -0.132 7.469 7.826 1.00 97.94 93 VAL A CA 1
ATOM 659 C C . VAL A 1 93 ? -1.465 8.164 8.116 1.00 97.94 93 VAL A C 1
ATOM 661 O O . VAL A 1 93 ? -1.545 8.957 9.053 1.00 97.94 93 VAL A O 1
ATOM 664 N N . VAL A 1 94 ? -2.505 7.912 7.313 1.00 97.88 94 VAL A N 1
ATOM 665 C CA . VAL A 1 94 ? -3.723 8.751 7.306 1.00 97.88 94 VAL A CA 1
ATOM 666 C C . VAL A 1 94 ? -4.937 8.141 8.006 1.00 97.88 94 VAL A C 1
ATOM 668 O O . VAL A 1 94 ? -5.901 8.859 8.263 1.00 97.88 94 VAL A O 1
ATOM 671 N N . GLU A 1 95 ? -4.933 6.841 8.298 1.00 97.56 95 GLU A N 1
ATOM 672 C CA . GLU A 1 95 ? -6.067 6.138 8.898 1.00 97.56 95 GLU A CA 1
ATOM 673 C C . GLU A 1 95 ? -5.755 5.726 10.349 1.00 97.56 95 GLU A C 1
ATOM 675 O O . GLU A 1 95 ? -5.183 4.658 10.587 1.00 97.56 95 GLU A O 1
ATOM 680 N N . PRO A 1 96 ? -6.143 6.546 11.346 1.00 95.94 96 PRO A N 1
ATOM 681 C CA . PRO A 1 96 ? -5.755 6.349 12.744 1.00 95.94 96 PRO A CA 1
ATOM 682 C C . PRO A 1 96 ? -6.352 5.092 13.391 1.00 95.94 96 PRO A C 1
ATOM 684 O O . PRO A 1 96 ? -5.926 4.709 14.480 1.00 95.94 96 PRO A O 1
ATOM 687 N N . ARG A 1 97 ? -7.350 4.448 12.772 1.00 96.56 97 ARG A N 1
ATOM 688 C CA . ARG A 1 97 ? -7.923 3.194 13.284 1.00 96.56 97 ARG A CA 1
ATOM 689 C C . ARG A 1 97 ? -7.012 1.993 13.035 1.00 96.56 97 ARG A C 1
ATOM 691 O O . ARG A 1 97 ? -7.105 1.006 13.770 1.00 96.56 97 ARG A O 1
ATOM 698 N N . ILE A 1 98 ? -6.133 2.062 12.031 1.00 97.69 98 ILE A N 1
ATOM 699 C CA . ILE A 1 98 ? -5.159 1.003 11.754 1.00 97.69 98 ILE A CA 1
ATOM 700 C C . ILE A 1 98 ? -4.080 1.047 12.837 1.00 97.69 98 ILE A C 1
ATOM 702 O O . ILE A 1 98 ? -3.338 2.012 12.966 1.00 97.69 98 ILE A O 1
ATOM 706 N N . SER A 1 99 ? -4.004 -0.018 13.629 1.00 97.50 99 SER A N 1
ATOM 707 C CA . SER A 1 99 ? -3.110 -0.134 14.786 1.00 97.50 99 SER A CA 1
ATOM 708 C C . SER A 1 99 ? -1.838 -0.932 14.492 1.00 97.50 99 SER A C 1
ATOM 710 O O . SER A 1 99 ? -0.878 -0.850 15.251 1.00 97.50 99 SER A O 1
ATOM 712 N N . ALA A 1 100 ? -1.831 -1.727 13.422 1.00 98.00 100 ALA A N 1
ATOM 713 C CA . ALA A 1 100 ? -0.673 -2.472 12.938 1.00 98.00 100 ALA A CA 1
ATOM 714 C C . ALA A 1 100 ? -0.862 -2.812 11.455 1.00 98.00 100 ALA A C 1
ATOM 716 O O . ALA A 1 100 ? -2.001 -2.956 10.996 1.00 98.00 100 ALA A O 1
ATOM 717 N N . ALA A 1 101 ? 0.234 -2.991 10.716 1.00 98.12 101 ALA A N 1
ATOM 718 C CA . ALA A 1 101 ? 0.145 -3.466 9.339 1.00 98.12 101 ALA A CA 1
ATOM 719 C C . ALA A 1 101 ? 1.195 -4.522 8.977 1.00 98.12 101 ALA A C 1
ATOM 721 O O . ALA A 1 101 ? 2.332 -4.497 9.452 1.00 98.12 101 ALA A O 1
ATOM 722 N N . VAL A 1 102 ? 0.795 -5.436 8.094 1.00 97.31 102 VAL A N 1
ATOM 723 C CA . VAL A 1 102 ? 1.672 -6.398 7.423 1.00 97.31 102 VAL A CA 1
ATOM 724 C C . VAL A 1 102 ? 1.705 -6.050 5.941 1.00 97.31 102 VAL A C 1
ATOM 726 O O . VAL A 1 102 ? 0.681 -6.091 5.262 1.00 97.31 102 VAL A O 1
ATOM 729 N N . LEU A 1 103 ? 2.871 -5.672 5.433 1.00 96.06 103 LEU A N 1
ATOM 730 C CA . LEU A 1 103 ? 3.023 -5.174 4.069 1.00 96.06 103 LEU A CA 1
ATOM 731 C C . LEU A 1 103 ? 3.956 -6.082 3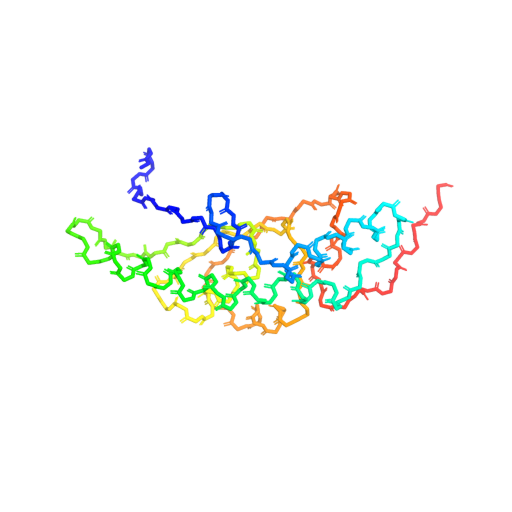.279 1.00 96.06 103 LEU A C 1
ATOM 733 O O . LEU A 1 103 ? 4.976 -6.530 3.798 1.00 96.06 103 LEU A O 1
ATOM 737 N N . PHE A 1 104 ? 3.629 -6.321 2.014 1.00 92.38 104 PHE A N 1
ATOM 738 C CA . PHE A 1 104 ? 4.472 -7.098 1.110 1.00 92.38 104 PHE A CA 1
ATOM 739 C C . PHE A 1 104 ? 5.049 -6.165 0.046 1.00 92.38 104 PHE A C 1
ATOM 741 O O . PHE A 1 104 ? 4.303 -5.478 -0.645 1.00 92.38 104 PHE A O 1
ATOM 748 N N . ALA A 1 105 ? 6.372 -6.144 -0.101 1.00 85.44 105 ALA A N 1
ATOM 749 C CA . ALA A 1 105 ? 7.085 -5.330 -1.084 1.00 85.44 105 ALA A CA 1
ATOM 750 C C . ALA A 1 105 ? 7.127 -6.010 -2.469 1.00 85.44 105 ALA A C 1
ATOM 752 O O . ALA A 1 105 ? 8.186 -6.141 -3.071 1.00 85.44 105 ALA A O 1
ATOM 753 N N . GLY A 1 106 ? 5.972 -6.482 -2.949 1.00 79.31 106 GLY A N 1
ATOM 754 C CA . GLY A 1 106 ? 5.823 -7.147 -4.254 1.00 79.31 106 GLY A CA 1
ATOM 755 C C . GLY A 1 106 ? 5.424 -6.204 -5.395 1.00 79.31 106 GLY A C 1
ATOM 756 O O . GLY A 1 106 ? 5.181 -6.653 -6.508 1.00 79.31 106 GLY A O 1
ATOM 757 N N . SER A 1 107 ? 5.300 -4.903 -5.122 1.00 84.75 107 SER A N 1
ATOM 758 C CA . SER A 1 107 ? 4.964 -3.878 -6.114 1.00 84.75 107 SER A CA 1
ATOM 759 C C . SER A 1 107 ? 6.084 -2.849 -6.238 1.00 84.75 107 SER A C 1
ATOM 761 O O . SER A 1 107 ? 6.765 -2.559 -5.252 1.00 84.75 107 SER A O 1
ATOM 763 N N . PHE A 1 108 ? 6.200 -2.221 -7.409 1.00 89.00 108 PHE A N 1
ATOM 764 C CA . PHE A 1 108 ? 7.048 -1.042 -7.588 1.00 89.00 108 PHE A CA 1
ATOM 765 C C . PHE A 1 108 ? 6.644 0.076 -6.618 1.00 89.00 108 PHE A C 1
ATOM 767 O O . PHE A 1 108 ? 5.457 0.267 -6.336 1.00 89.00 108 PHE A O 1
ATOM 774 N N . MET A 1 109 ? 7.633 0.805 -6.097 1.00 88.50 109 MET A N 1
ATOM 775 C CA . MET A 1 109 ? 7.418 1.852 -5.097 1.00 88.50 109 MET A CA 1
ATOM 776 C C . MET A 1 109 ? 7.757 3.230 -5.670 1.00 88.50 109 MET A C 1
ATOM 778 O O . MET A 1 109 ? 8.922 3.483 -5.978 1.00 88.50 109 MET A O 1
ATOM 782 N N . PRO A 1 110 ? 6.773 4.137 -5.780 1.00 91.31 110 PRO A N 1
ATOM 783 C CA . PRO A 1 110 ? 7.027 5.545 -6.054 1.00 91.31 110 PRO A CA 1
ATOM 784 C C . PRO A 1 110 ? 7.982 6.159 -5.020 1.00 91.31 110 PRO A C 1
ATOM 786 O O . PRO A 1 110 ? 7.849 5.859 -3.826 1.00 91.31 110 PRO A O 1
ATOM 789 N N . PRO A 1 111 ? 8.870 7.092 -5.405 1.00 88.06 111 PRO A N 1
ATOM 790 C CA . PRO A 1 111 ? 9.724 7.812 -4.456 1.00 88.06 111 PRO A CA 1
ATOM 791 C C . PRO A 1 111 ? 8.936 8.480 -3.317 1.00 88.06 111 PRO A C 1
ATOM 793 O O . PRO A 1 111 ? 9.367 8.482 -2.164 1.00 88.06 111 PRO A O 1
ATOM 796 N N . THR A 1 112 ? 7.730 8.977 -3.609 1.00 90.31 112 THR A N 1
ATOM 797 C CA . THR A 1 112 ? 6.824 9.594 -2.625 1.00 90.31 112 THR A CA 1
ATOM 798 C C . THR A 1 112 ? 6.402 8.638 -1.507 1.00 90.31 112 THR A C 1
ATOM 800 O O . THR A 1 112 ? 6.212 9.074 -0.373 1.00 90.31 112 THR A O 1
ATOM 803 N N . THR A 1 113 ? 6.331 7.328 -1.775 1.00 93.25 113 THR A N 1
ATOM 804 C CA . THR A 1 113 ? 6.012 6.316 -0.756 1.00 93.25 113 THR A CA 1
ATOM 805 C C . THR A 1 113 ? 7.067 6.277 0.350 1.00 93.25 113 THR A C 1
ATOM 807 O O . THR A 1 113 ? 6.727 6.050 1.507 1.00 93.25 113 THR A O 1
ATOM 810 N N . PHE A 1 114 ? 8.338 6.561 0.050 1.00 92.44 114 PHE A N 1
ATOM 811 C CA . PHE A 1 114 ? 9.385 6.606 1.074 1.00 92.44 114 PHE A CA 1
ATOM 812 C C . PHE A 1 114 ? 9.248 7.807 2.012 1.00 92.44 114 PHE A C 1
ATOM 814 O O . PHE A 1 114 ? 9.501 7.677 3.210 1.00 92.44 114 PHE A O 1
ATOM 821 N N . GLU A 1 115 ? 8.830 8.965 1.497 1.00 93.12 115 GLU A N 1
ATOM 822 C CA . GLU A 1 115 ? 8.570 10.146 2.331 1.00 93.12 115 GLU A CA 1
ATOM 823 C C . GLU A 1 115 ? 7.391 9.923 3.285 1.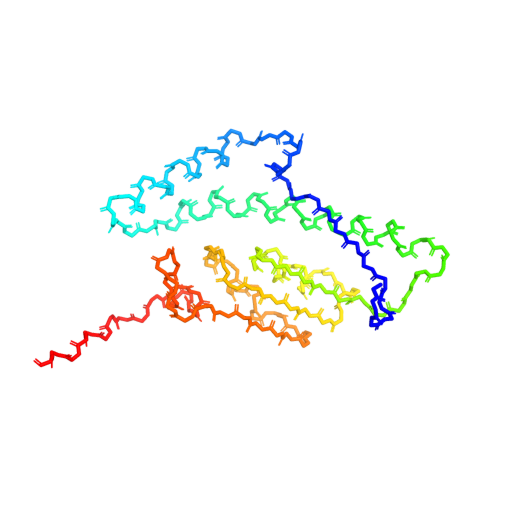00 93.12 115 GLU A C 1
ATOM 825 O O . GLU A 1 115 ? 7.406 10.382 4.429 1.00 93.12 115 GLU A O 1
ATOM 830 N N . GLU A 1 116 ? 6.389 9.164 2.851 1.00 95.25 116 GLU A N 1
ATOM 831 C CA . GLU A 1 116 ? 5.265 8.757 3.697 1.00 95.25 116 GLU A CA 1
ATOM 832 C C . GLU A 1 116 ? 5.663 7.677 4.699 1.00 95.25 116 GLU A C 1
ATOM 834 O O . GLU A 1 116 ? 5.305 7.766 5.871 1.00 95.25 116 GLU A O 1
ATOM 839 N N . ALA A 1 117 ? 6.470 6.699 4.283 1.00 95.31 117 ALA A N 1
ATOM 840 C CA . ALA A 1 117 ? 6.950 5.637 5.162 1.00 95.31 117 ALA A CA 1
ATOM 841 C C . ALA A 1 117 ? 7.699 6.192 6.387 1.00 95.31 117 ALA A C 1
ATOM 843 O O . ALA A 1 117 ? 7.578 5.641 7.479 1.00 95.31 117 ALA A O 1
ATOM 844 N N . ARG A 1 118 ? 8.410 7.322 6.243 1.00 95.44 118 ARG A N 1
ATOM 845 C CA . ARG A 1 118 ? 9.077 8.023 7.360 1.00 95.44 118 ARG A CA 1
ATOM 846 C C . ARG A 1 118 ? 8.117 8.588 8.411 1.00 95.44 118 ARG A C 1
ATOM 848 O O . ARG A 1 118 ? 8.558 8.897 9.514 1.00 95.44 118 ARG A O 1
ATOM 855 N N . GLN A 1 119 ? 6.841 8.749 8.075 1.00 97.19 119 GLN A N 1
ATOM 856 C CA . GLN A 1 119 ? 5.808 9.282 8.965 1.00 97.19 119 GLN A CA 1
ATOM 857 C C . GLN A 1 119 ? 5.025 8.175 9.682 1.00 97.19 119 GLN A C 1
ATOM 859 O O . GLN A 1 119 ? 4.243 8.469 10.586 1.00 97.19 119 GLN A O 1
ATOM 864 N N . VAL A 1 120 ? 5.220 6.906 9.307 1.00 97.62 120 VAL A N 1
ATOM 865 C CA . VAL A 1 120 ? 4.508 5.787 9.927 1.00 97.62 120 VAL A CA 1
ATOM 866 C C . VAL A 1 120 ? 5.012 5.560 11.352 1.00 97.62 120 VAL A C 1
ATOM 868 O O . VAL A 1 120 ? 6.208 5.420 11.594 1.00 97.62 120 VAL A O 1
ATOM 871 N N . THR A 1 121 ? 4.076 5.496 12.302 1.00 97.38 121 THR A N 1
ATOM 872 C CA . THR A 1 121 ? 4.369 5.332 13.739 1.00 97.38 121 THR A CA 1
ATOM 873 C C . THR A 1 121 ? 3.841 4.027 14.333 1.00 97.38 121 THR A C 1
ATOM 875 O O . THR A 1 121 ? 4.223 3.658 15.444 1.00 97.38 121 THR A O 1
ATOM 878 N N . ILE A 1 122 ? 2.979 3.314 13.607 1.00 98.12 122 ILE A N 1
ATOM 879 C CA . ILE A 1 122 ? 2.428 2.031 14.046 1.00 98.12 122 ILE A CA 1
ATOM 880 C C . ILE A 1 122 ? 3.440 0.891 13.848 1.00 98.12 122 ILE A C 1
ATOM 882 O O . ILE A 1 122 ? 4.312 0.982 12.979 1.00 98.12 122 ILE A O 1
ATOM 886 N N . PRO A 1 123 ? 3.321 -0.219 14.596 1.00 98.19 123 PRO A N 1
ATOM 887 C CA . PRO A 1 123 ? 4.078 -1.430 14.313 1.00 98.19 123 PRO A CA 1
ATOM 888 C C . PRO A 1 123 ? 3.835 -1.932 12.882 1.00 98.19 123 PRO A C 1
ATOM 890 O O . PRO A 1 123 ? 2.692 -2.159 12.473 1.00 98.19 123 PRO A O 1
ATOM 893 N N . LEU A 1 124 ? 4.926 -2.146 12.145 1.00 96.75 124 LEU A N 1
ATOM 894 C CA . LEU A 1 124 ? 4.917 -2.711 10.799 1.00 96.75 124 LEU A CA 1
ATOM 895 C C . LEU A 1 124 ? 5.694 -4.026 10.751 1.00 96.75 124 LEU A C 1
ATOM 897 O O . LEU A 1 124 ? 6.784 -4.137 11.314 1.00 96.75 124 LEU A O 1
ATOM 901 N N . HIS A 1 125 ? 5.164 -4.994 10.008 1.00 96.88 125 HIS A N 1
ATOM 902 C CA . HIS A 1 125 ? 5.911 -6.156 9.540 1.00 96.88 125 HIS A CA 1
ATOM 903 C C . HIS A 1 125 ? 5.988 -6.098 8.013 1.00 96.88 125 HIS A C 1
ATOM 905 O O . HIS A 1 125 ? 4.963 -6.197 7.341 1.00 96.88 125 HIS A O 1
ATOM 911 N N . VAL A 1 126 ? 7.189 -5.925 7.461 1.00 94.62 126 VAL A N 1
ATOM 912 C CA . VAL A 1 126 ? 7.393 -5.820 6.010 1.00 94.62 126 VAL A CA 1
ATOM 913 C C . VAL A 1 126 ? 8.069 -7.081 5.495 1.00 94.62 126 VAL A C 1
ATOM 915 O O . VAL A 1 126 ? 9.122 -7.476 5.991 1.00 94.62 126 VAL A O 1
ATOM 918 N N . LEU A 1 127 ? 7.458 -7.701 4.491 1.00 93.81 127 LEU A N 1
ATOM 919 C CA . LEU A 1 127 ? 7.973 -8.873 3.799 1.00 93.81 127 LEU A CA 1
ATOM 920 C C . LEU A 1 127 ? 8.494 -8.452 2.427 1.00 93.81 127 LEU A C 1
ATOM 922 O O . LEU A 1 127 ? 7.751 -7.907 1.615 1.00 93.81 127 LEU A O 1
ATOM 926 N N . LEU A 1 128 ? 9.771 -8.719 2.172 1.00 91.25 128 LEU A N 1
ATOM 927 C CA . LEU A 1 128 ? 10.446 -8.430 0.911 1.00 91.25 128 LEU A CA 1
ATOM 928 C C . LEU A 1 128 ? 11.024 -9.729 0.355 1.00 91.25 128 LEU A C 1
ATOM 930 O O . LEU A 1 128 ? 11.725 -10.453 1.065 1.00 91.25 128 LEU A O 1
ATOM 934 N N . GLN A 1 129 ? 10.730 -10.024 -0.909 1.00 89.81 129 GLN A N 1
ATOM 935 C CA . GLN A 1 129 ? 11.341 -11.150 -1.610 1.00 89.81 129 GLN A CA 1
ATOM 936 C C . GLN A 1 129 ? 12.757 -10.754 -2.032 1.00 89.81 129 GLN A C 1
ATOM 938 O O . GLN A 1 129 ? 12.956 -9.780 -2.749 1.00 89.81 129 GLN A O 1
ATOM 943 N N . TRP A 1 130 ? 13.759 -11.467 -1.514 1.00 90.50 130 TRP A N 1
ATOM 944 C CA . TRP A 1 130 ? 15.157 -11.037 -1.620 1.00 90.50 130 TRP A CA 1
ATOM 945 C C . TRP A 1 130 ? 15.730 -11.130 -3.040 1.00 90.50 130 TRP A C 1
ATOM 947 O O . TRP A 1 130 ? 16.573 -10.312 -3.412 1.00 90.50 130 TRP A O 1
ATOM 957 N N . ASP A 1 131 ? 15.263 -12.113 -3.807 1.00 89.75 131 ASP A N 1
ATOM 958 C CA . ASP A 1 131 ? 15.716 -12.432 -5.164 1.00 89.75 131 ASP A CA 1
ATOM 959 C C . ASP A 1 131 ? 14.530 -12.413 -6.145 1.00 89.75 131 ASP A C 1
ATOM 961 O O . ASP A 1 131 ? 14.356 -13.319 -6.956 1.00 89.75 131 ASP A O 1
ATOM 965 N N . ASP A 1 132 ? 13.667 -11.402 -6.019 1.00 86.88 132 ASP A N 1
ATOM 966 C CA . ASP A 1 132 ? 12.594 -11.142 -6.981 1.00 86.88 132 ASP A CA 1
ATOM 967 C C . ASP A 1 132 ? 13.196 -10.674 -8.319 1.00 86.88 132 ASP A C 1
ATOM 969 O O . ASP A 1 132 ? 13.834 -9.625 -8.397 1.00 86.88 132 ASP A O 1
ATOM 973 N N . GLU A 1 133 ? 13.018 -11.476 -9.372 1.00 82.12 133 GLU A N 1
ATOM 974 C CA . GLU A 1 133 ? 13.535 -11.184 -10.716 1.00 82.12 133 GLU A CA 1
ATOM 975 C C . GLU A 1 133 ? 12.837 -9.979 -11.367 1.00 82.12 133 GLU A C 1
ATOM 977 O O . GLU A 1 133 ? 13.417 -9.335 -12.241 1.00 82.12 133 GLU A O 1
ATOM 982 N N . GLY A 1 134 ? 11.604 -9.669 -10.952 1.00 79.50 134 GLY A N 1
ATOM 983 C CA . GLY A 1 134 ? 10.797 -8.579 -11.495 1.00 79.50 134 GLY A CA 1
ATOM 984 C C . GLY A 1 134 ? 10.857 -7.287 -10.681 1.00 79.50 134 GLY A C 1
ATOM 985 O O . GLY A 1 134 ? 10.410 -6.250 -11.172 1.00 79.50 134 GLY A O 1
ATOM 986 N N . ASN A 1 135 ? 11.397 -7.323 -9.459 1.00 80.88 135 ASN A N 1
ATOM 987 C CA . ASN A 1 135 ? 11.438 -6.176 -8.556 1.00 80.88 135 ASN A CA 1
ATOM 988 C C . ASN A 1 135 ? 12.771 -6.106 -7.798 1.00 80.88 135 ASN A C 1
ATOM 990 O O . ASN A 1 135 ? 13.007 -6.843 -6.841 1.00 80.88 135 ASN A O 1
ATOM 994 N N . ASP A 1 136 ? 13.651 -5.187 -8.204 1.00 84.56 136 ASP A N 1
ATOM 995 C CA . ASP A 1 136 ? 14.954 -5.038 -7.558 1.00 84.56 136 ASP A CA 1
ATOM 996 C C . ASP A 1 136 ? 14.814 -4.698 -6.063 1.00 84.56 136 ASP A C 1
ATOM 998 O O . ASP A 1 136 ? 14.236 -3.684 -5.662 1.00 84.56 136 ASP A O 1
ATOM 1002 N N . ARG A 1 137 ? 15.433 -5.520 -5.210 1.00 88.19 137 ARG A N 1
ATOM 1003 C CA . ARG A 1 137 ? 15.396 -5.323 -3.756 1.00 88.19 137 ARG A CA 1
ATOM 1004 C C . ARG A 1 137 ? 15.957 -3.973 -3.309 1.00 88.19 137 ARG A C 1
ATOM 1006 O O . ARG A 1 137 ? 15.554 -3.497 -2.252 1.00 88.19 137 ARG A O 1
ATOM 1013 N N . GLN A 1 138 ? 16.911 -3.359 -4.027 1.00 88.81 138 GLN A N 1
ATOM 1014 C CA . GLN A 1 138 ? 17.404 -2.036 -3.619 1.00 88.81 138 GLN A CA 1
ATOM 1015 C C . GLN A 1 138 ? 16.341 -0.968 -3.870 1.00 88.81 138 GLN A C 1
ATOM 1017 O O . GLN A 1 138 ? 16.155 -0.130 -2.991 1.00 88.81 138 GLN A O 1
ATOM 1022 N N . ALA A 1 139 ? 15.610 -1.041 -4.985 1.00 84.38 139 ALA A N 1
ATOM 1023 C CA . ALA A 1 139 ? 14.460 -0.176 -5.254 1.00 84.38 139 ALA A CA 1
ATOM 1024 C C . ALA A 1 139 ? 13.347 -0.334 -4.202 1.00 84.38 139 ALA A C 1
ATOM 1026 O O . ALA A 1 139 ? 12.689 0.640 -3.847 1.00 84.38 139 ALA A O 1
ATOM 1027 N N . ALA A 1 140 ? 13.173 -1.534 -3.641 1.00 85.62 140 ALA A N 1
ATOM 1028 C CA . ALA A 1 140 ? 12.233 -1.776 -2.545 1.00 85.62 140 ALA A CA 1
ATOM 1029 C C . ALA A 1 140 ? 12.749 -1.330 -1.153 1.00 85.62 140 ALA A C 1
ATOM 1031 O O . ALA A 1 140 ? 11.955 -1.097 -0.244 1.00 85.62 140 ALA A O 1
ATOM 1032 N N . LEU A 1 141 ? 14.067 -1.209 -0.950 1.00 87.56 141 LEU A N 1
ATOM 1033 C CA . LEU A 1 141 ? 14.670 -0.836 0.342 1.00 87.56 141 LEU A CA 1
ATOM 1034 C C . LEU A 1 141 ? 15.034 0.651 0.450 1.00 87.56 141 LEU A C 1
ATOM 1036 O O . LEU A 1 141 ? 15.100 1.181 1.561 1.00 87.56 141 LEU A O 1
ATOM 1040 N N . TYR A 1 142 ? 15.302 1.325 -0.669 1.00 81.75 142 TYR A N 1
ATOM 1041 C CA . TYR A 1 142 ? 15.850 2.679 -0.686 1.00 81.75 142 TYR A CA 1
ATOM 1042 C C . TYR A 1 142 ? 15.178 3.557 -1.743 1.00 81.75 142 TYR A C 1
ATOM 1044 O O . TYR A 1 142 ? 15.015 3.1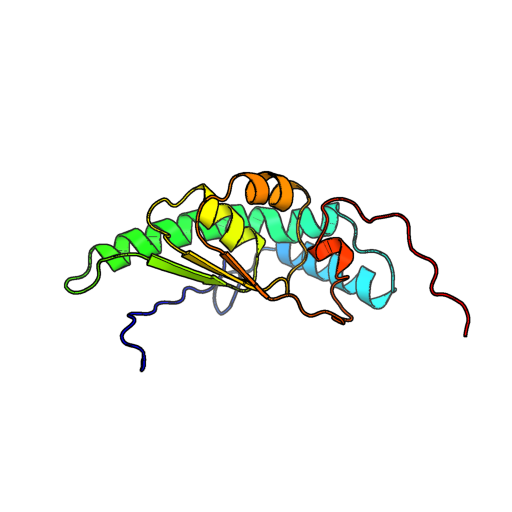48 -2.885 1.00 81.75 142 TYR A O 1
ATOM 1052 N N . ALA A 1 143 ? 14.898 4.813 -1.380 1.00 62.72 143 ALA A N 1
ATOM 1053 C CA . ALA A 1 143 ? 14.365 5.830 -2.294 1.00 62.72 143 ALA A CA 1
ATOM 1054 C C . ALA A 1 143 ? 15.335 6.218 -3.421 1.00 62.72 143 ALA A C 1
ATOM 1056 O O . ALA A 1 143 ? 14.951 6.861 -4.389 1.00 62.72 143 ALA A O 1
ATOM 1057 N N . THR A 1 144 ? 16.616 5.883 -3.275 1.00 58.19 144 THR A N 1
ATOM 1058 C CA . THR A 1 144 ? 17.647 6.128 -4.280 1.00 58.19 144 THR A CA 1
ATOM 1059 C C . THR A 1 144 ? 18.509 4.877 -4.354 1.00 58.19 144 THR A C 1
ATOM 1061 O O . THR A 1 144 ? 18.980 4.423 -3.301 1.00 58.19 144 THR A O 1
ATOM 1064 N N . PRO A 1 145 ? 18.751 4.307 -5.547 1.00 50.41 145 PRO A N 1
ATOM 1065 C CA . PRO A 1 145 ? 19.673 3.193 -5.677 1.00 50.41 145 PRO A CA 1
ATOM 1066 C C . PRO A 1 145 ? 21.027 3.603 -5.096 1.00 50.41 145 PRO A C 1
ATOM 1068 O O . PRO A 1 145 ? 21.589 4.636 -5.469 1.00 50.41 145 PRO A O 1
ATOM 1071 N N . ARG A 1 146 ? 21.578 2.807 -4.172 1.00 44.94 146 ARG A N 1
ATOM 1072 C CA . ARG A 1 146 ? 23.003 2.952 -3.852 1.00 44.94 146 ARG A CA 1
ATOM 1073 C C . ARG A 1 146 ? 23.792 2.680 -5.137 1.00 44.94 146 ARG A C 1
ATOM 1075 O O . ARG A 1 146 ? 23.402 1.775 -5.876 1.00 44.94 146 ARG A O 1
ATOM 1082 N N . PRO A 1 147 ? 24.890 3.412 -5.407 1.00 42.75 147 PRO A N 1
ATOM 1083 C CA . PRO A 1 147 ? 25.750 3.084 -6.536 1.00 42.75 147 PRO A CA 1
ATOM 1084 C C . PRO A 1 147 ? 26.106 1.598 -6.465 1.00 42.75 147 PRO A C 1
ATOM 1086 O O . PRO A 1 147 ? 26.460 1.092 -5.394 1.00 42.75 147 PRO A O 1
ATOM 1089 N N . SER A 1 148 ? 25.923 0.910 -7.592 1.00 50.47 148 SER A N 1
ATOM 1090 C CA . SER A 1 148 ? 26.064 -0.537 -7.723 1.00 50.47 148 SER A CA 1
ATOM 1091 C C . SER A 1 148 ? 27.335 -1.018 -7.029 1.00 50.47 148 SER A C 1
ATOM 1093 O O . SER A 1 148 ? 28.439 -0.632 -7.418 1.00 50.47 148 SER A O 1
ATOM 1095 N N . GLN A 1 149 ? 27.204 -1.890 -6.028 1.00 47.59 149 GLN A N 1
ATOM 1096 C CA . GLN A 1 149 ? 28.327 -2.746 -5.673 1.00 47.59 149 GLN A CA 1
ATOM 1097 C C . GLN A 1 149 ? 28.482 -3.725 -6.832 1.00 47.59 149 GLN A C 1
ATOM 1099 O O . GLN A 1 149 ? 27.671 -4.635 -6.993 1.00 47.59 149 GLN A O 1
ATOM 1104 N N . THR A 1 150 ? 29.479 -3.484 -7.681 1.00 40.84 150 THR A N 1
ATOM 1105 C CA . THR A 1 150 ? 29.910 -4.432 -8.706 1.00 40.84 150 THR A CA 1
ATOM 1106 C C . THR A 1 150 ? 30.043 -5.806 -8.049 1.00 40.84 150 THR A C 1
ATOM 1108 O O . THR A 1 150 ? 30.715 -5.897 -7.014 1.00 40.84 150 THR A O 1
ATOM 1111 N N . PRO A 1 151 ? 29.421 -6.872 -8.582 1.00 42.09 151 PRO A N 1
ATOM 1112 C CA . PRO A 1 151 ? 29.629 -8.193 -8.023 1.00 42.09 151 PRO A CA 1
ATOM 1113 C C . PRO A 1 151 ? 31.120 -8.511 -8.126 1.00 42.09 151 PRO A C 1
ATOM 1115 O O . PRO A 1 151 ? 31.724 -8.346 -9.189 1.00 42.09 151 PRO A O 1
ATOM 1118 N N . ALA A 1 152 ? 31.723 -8.917 -7.007 1.00 42.81 152 ALA A N 1
ATOM 1119 C CA . ALA A 1 152 ? 33.080 -9.436 -7.011 1.00 42.81 152 ALA A CA 1
ATOM 1120 C C . ALA A 1 152 ? 33.142 -10.574 -8.039 1.00 42.81 152 ALA A C 1
ATOM 1122 O O . ALA A 1 152 ? 32.346 -11.515 -7.977 1.00 42.81 152 ALA A O 1
ATOM 1123 N N . ALA A 1 153 ? 34.040 -10.435 -9.014 1.00 44.91 153 ALA A N 1
ATOM 1124 C CA . ALA A 1 153 ? 34.296 -11.467 -10.005 1.00 44.91 153 ALA A CA 1
ATOM 1125 C C . ALA A 1 153 ? 34.611 -12.791 -9.287 1.00 44.91 153 ALA A C 1
ATOM 1127 O O . ALA A 1 153 ? 35.378 -12.798 -8.321 1.00 44.91 153 ALA A O 1
ATOM 1128 N N . LYS A 1 154 ? 33.972 -13.874 -9.743 1.00 42.62 154 LYS A N 1
ATOM 1129 C CA . LYS A 1 154 ? 34.338 -15.244 -9.365 1.00 42.62 154 LYS A CA 1
ATOM 1130 C C . LYS A 1 154 ? 35.753 -15.571 -9.822 1.00 42.62 154 LYS A C 1
ATOM 1132 O O . LYS A 1 154 ? 36.117 -15.127 -10.934 1.00 42.62 154 LYS A O 1
#

Secondary structure (DSSP, 8-state):
-TTS------PPTTSTTSPPPHHHHHHHHHHHHHHHTTPPPPHHHHHHHHHHHHHHHHHHHHHHHHHHHTSTT--SPEEEEESBHHHHHHHHHH-TTEEEEEEEB-S---HHHHHHHTT--S-EEEE--TT-SSS-HHHHH-SSPPP--PPPP-

Foldseek 3Di:
DVVPDDDDDDAFAQPDPHPHDPQLVVLVVVLVVCVVVVHDDDLVSQCSNQVVRLVPRQVVVVVVCVVQCVDPPDDDADEEEDESQLNVLQCLQPPVSHQEYEYELNGQDRLVSVVSNVRRDHHYHYHYDCPPSSDHVQSSVDSDRDPDPDPDDD

Radius of gyration: 17.35 Å; chains: 1; bounding box: 57×30×42 Å

Sequence (154 aa):
MADGFAAATIELPGSGDRPRSASAEQAHADLHRALEAGEPVGEEIVDRLVLPLVDRAVPEWQAALDALLSLPGLGGPVGFSGGVIAVGVRLAVVEPRISAAVLFAGSFMPPTTFEEARQVTIPLHVLLQWDDEGNDRQAALYATPRPSQTPAAK

InterPro domains:
  IPR029058 Alpha/Beta hydrolase fold [G3DSA:3.40.50.1820] (1-149)
  IPR029058 Alpha/Beta hydrolase fold [SSF53474] (3-137)

Organism: NCBI:txid134959

pLDDT: mean 89.42, std 13.7, range [40.84, 98.5]